Protein AF-A0A418IBN5-F1 (afdb_monomer_lite)

Sequence (59 aa):
YKYTNKAYDKDGNEKEITYTAIKKLKTNHYLELNYKVGEVKGYSEVKEKDIPKKARIKL

pLDDT: mean 86.96, std 3.38, range [75.38, 91.31]

Structure (mmCIF, N/CA/C/O backbone):
data_AF-A0A418IBN5-F1
#
_entry.id   AF-A0A418IBN5-F1
#
loop_
_atom_site.group_PDB
_atom_site.id
_atom_site.type_symbol
_atom_site.label_atom_id
_atom_site.label_alt_id
_atom_site.label_comp_id
_atom_site.label_asym_id
_atom_site.label_entity_id
_atom_site.label_seq_id
_atom_site.pdbx_PDB_ins_code
_atom_site.Cartn_x
_atom_site.Cartn_y
_atom_site.Cartn_z
_atom_site.occupancy
_atom_site.B_iso_or_equiv
_atom_site.auth_seq_id
_atom_site.auth_comp_id
_atom_site.auth_asym_id
_atom_site.auth_atom_id
_atom_site.pdbx_PDB_model_num
ATOM 1 N N . TYR A 1 1 ? -2.256 3.597 10.882 1.00 86.81 1 TYR A N 1
ATOM 2 C CA . TYR A 1 1 ? -1.682 2.242 11.018 1.00 86.81 1 TYR A CA 1
ATOM 3 C C . 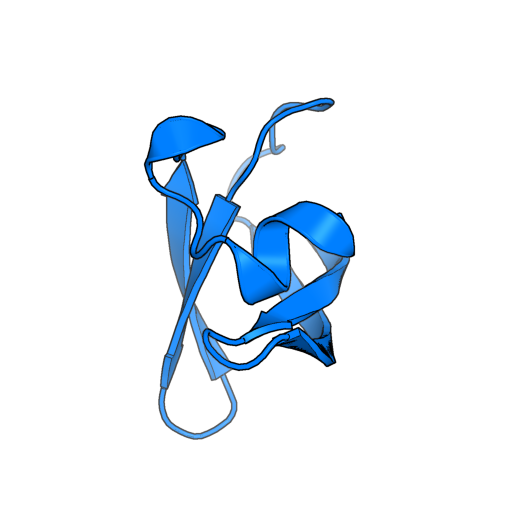TYR A 1 1 ? -0.646 2.022 9.937 1.00 86.81 1 TYR A C 1
ATOM 5 O O . TYR A 1 1 ? -0.965 2.234 8.775 1.00 86.81 1 TYR A O 1
ATOM 13 N N . LYS A 1 2 ? 0.585 1.657 10.301 1.00 89.38 2 LYS A N 1
ATOM 14 C CA . LYS A 1 2 ? 1.644 1.339 9.336 1.00 89.38 2 LYS A CA 1
ATOM 15 C C . LYS A 1 2 ? 1.614 -0.160 9.057 1.00 89.38 2 LYS A C 1
ATOM 17 O O . LYS A 1 2 ? 1.566 -0.944 10.000 1.00 89.38 2 LYS A O 1
ATOM 22 N N . TYR A 1 3 ? 1.625 -0.528 7.787 1.00 89.25 3 TYR A N 1
ATOM 23 C CA . TYR A 1 3 ? 1.642 -1.911 7.336 1.00 89.25 3 TYR A CA 1
ATOM 24 C C . TYR A 1 3 ? 2.819 -2.113 6.396 1.00 89.25 3 TYR A C 1
ATOM 26 O O . TYR A 1 3 ? 3.051 -1.284 5.516 1.00 89.25 3 TYR A O 1
ATOM 34 N N . THR A 1 4 ? 3.524 -3.222 6.577 1.00 90.94 4 THR A N 1
ATOM 35 C CA . THR A 1 4 ? 4.564 -3.695 5.667 1.00 90.94 4 THR A CA 1
ATOM 36 C C . THR A 1 4 ? 4.123 -5.061 5.180 1.00 90.94 4 THR A C 1
ATOM 38 O O . THR A 1 4 ? 3.963 -5.975 5.982 1.00 90.94 4 THR A O 1
ATOM 41 N N . ASN A 1 5 ? 3.847 -5.163 3.884 1.00 89.19 5 ASN A N 1
ATOM 42 C CA . ASN A 1 5 ? 3.380 -6.390 3.253 1.00 89.19 5 ASN A CA 1
ATOM 43 C C . ASN A 1 5 ? 4.176 -6.644 1.973 1.00 89.19 5 ASN A C 1
ATOM 45 O O . ASN A 1 5 ? 4.643 -5.706 1.321 1.00 89.19 5 ASN A O 1
ATOM 49 N N . LYS A 1 6 ? 4.273 -7.912 1.581 1.00 90.56 6 LYS A N 1
ATOM 50 C CA . LYS A 1 6 ? 4.703 -8.286 0.235 1.00 90.56 6 LYS A CA 1
ATOM 51 C C . LYS A 1 6 ? 3.546 -8.036 -0.727 1.00 90.56 6 LYS A C 1
ATOM 53 O O . LYS A 1 6 ? 2.442 -8.527 -0.508 1.00 90.56 6 LYS A O 1
ATOM 58 N N . ALA A 1 7 ? 3.786 -7.235 -1.753 1.00 89.56 7 ALA A N 1
ATOM 59 C CA . ALA A 1 7 ? 2.852 -6.992 -2.839 1.00 89.56 7 ALA A CA 1
ATOM 60 C C . ALA A 1 7 ? 3.395 -7.613 -4.125 1.00 89.56 7 ALA A C 1
ATOM 62 O O . ALA A 1 7 ? 4.607 -7.681 -4.328 1.00 89.56 7 ALA A O 1
ATOM 63 N N . TYR A 1 8 ? 2.491 -8.037 -4.999 1.00 90.88 8 TYR A N 1
ATOM 64 C CA . TYR A 1 8 ? 2.834 -8.596 -6.299 1.00 90.88 8 TYR A CA 1
ATOM 65 C C . TYR A 1 8 ? 2.279 -7.686 -7.385 1.00 90.88 8 TYR A C 1
ATOM 67 O O . TYR A 1 8 ? 1.109 -7.300 -7.339 1.00 90.88 8 TYR A O 1
ATOM 75 N N . ASP A 1 9 ? 3.120 -7.313 -8.344 1.00 87.69 9 ASP A N 1
ATOM 76 C CA . ASP A 1 9 ? 2.656 -6.576 -9.516 1.00 87.69 9 ASP A CA 1
ATOM 77 C C . ASP A 1 9 ? 1.888 -7.492 -10.489 1.00 87.69 9 ASP A C 1
ATOM 79 O O . ASP A 1 9 ? 1.731 -8.697 -10.274 1.00 87.69 9 ASP A O 1
ATOM 83 N N . LYS A 1 10 ? 1.402 -6.922 -11.595 1.00 86.06 10 LYS A N 1
ATOM 84 C CA . LYS A 1 10 ? 0.635 -7.661 -12.612 1.00 86.06 10 LYS A CA 1
ATOM 85 C C . LYS A 1 10 ? 1.433 -8.802 -13.259 1.00 86.06 10 LYS A C 1
ATOM 87 O O . LYS A 1 10 ? 0.829 -9.741 -13.780 1.00 86.06 10 LYS A O 1
ATOM 92 N N . ASP A 1 11 ? 2.759 -8.739 -13.198 1.00 86.25 11 ASP A N 1
ATOM 93 C CA . ASP A 1 11 ? 3.680 -9.746 -13.713 1.00 86.25 11 ASP A CA 1
ATOM 94 C C . ASP A 1 11 ? 4.085 -10.789 -12.664 1.00 86.25 11 ASP A C 1
ATOM 96 O O . ASP A 1 11 ? 4.705 -11.797 -13.005 1.00 86.25 11 ASP A O 1
ATOM 100 N N . GLY A 1 12 ? 3.649 -10.619 -11.413 1.00 84.25 12 GLY A N 1
ATOM 101 C CA . GLY A 1 12 ? 3.987 -11.495 -10.298 1.00 84.25 12 GLY A CA 1
ATOM 102 C C . GLY A 1 12 ? 5.368 -11.208 -9.707 1.00 84.25 12 GLY A C 1
ATOM 103 O O . GLY A 1 12 ? 5.925 -12.070 -9.019 1.00 84.25 12 GLY A O 1
ATOM 104 N N . ASN A 1 13 ? 5.948 -10.036 -9.965 1.00 87.69 13 ASN A N 1
ATOM 105 C CA . ASN A 1 13 ? 7.161 -9.596 -9.288 1.00 87.69 13 ASN A CA 1
ATOM 106 C C . ASN A 1 13 ? 6.820 -9.207 -7.853 1.00 87.69 13 ASN A C 1
ATOM 108 O O . ASN A 1 13 ? 5.906 -8.417 -7.611 1.00 87.69 13 ASN A O 1
ATOM 112 N N . GLU A 1 14 ? 7.559 -9.780 -6.907 1.00 89.69 14 GLU A N 1
ATOM 113 C CA . GLU A 1 14 ? 7.418 -9.453 -5.493 1.00 89.69 14 GLU A CA 1
ATOM 114 C C . GLU A 1 14 ? 8.063 -8.098 -5.209 1.00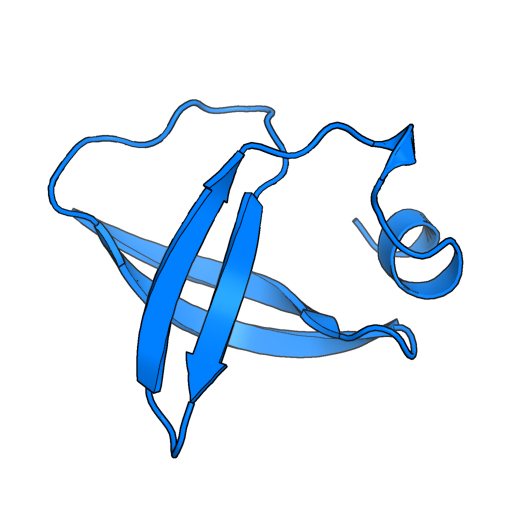 89.69 14 GLU A C 1
ATOM 116 O O . GLU A 1 14 ? 9.189 -7.825 -5.626 1.00 89.69 14 GLU A O 1
ATOM 121 N N . LYS A 1 15 ? 7.362 -7.263 -4.449 1.00 88.62 15 LYS A N 1
ATOM 122 C CA . LYS A 1 15 ? 7.888 -6.018 -3.913 1.00 88.62 15 LYS A CA 1
ATOM 123 C C . LYS A 1 15 ? 7.407 -5.845 -2.485 1.00 88.62 15 LYS A C 1
ATOM 125 O O . LYS A 1 15 ? 6.209 -5.871 -2.215 1.00 88.62 15 LYS A O 1
ATOM 130 N N . GLU A 1 16 ? 8.336 -5.620 -1.567 1.00 91.31 16 GLU A N 1
ATOM 131 C CA . GLU A 1 16 ? 7.965 -5.198 -0.223 1.00 91.31 16 GLU A CA 1
ATOM 132 C C . GLU A 1 16 ? 7.464 -3.754 -0.272 1.00 91.31 16 GLU A C 1
ATOM 134 O O . GLU A 1 16 ? 8.129 -2.857 -0.799 1.00 91.31 16 GLU A O 1
ATOM 139 N N . ILE A 1 17 ? 6.261 -3.530 0.253 1.00 89.75 17 ILE A N 1
ATOM 140 C CA . ILE A 1 17 ? 5.649 -2.213 0.278 1.00 89.75 17 ILE A CA 1
ATOM 141 C C . ILE A 1 17 ? 5.213 -1.868 1.688 1.00 89.75 17 ILE A C 1
ATOM 143 O O . ILE A 1 17 ? 4.494 -2.607 2.364 1.00 89.75 17 ILE A O 1
ATOM 147 N N . THR A 1 18 ? 5.668 -0.702 2.124 1.00 90.62 18 THR A N 1
ATOM 148 C CA . THR A 1 18 ? 5.292 -0.128 3.405 1.00 90.62 18 THR A CA 1
ATOM 149 C C . THR A 1 18 ? 4.381 1.058 3.155 1.00 90.62 18 THR A C 1
ATOM 151 O O . THR A 1 18 ? 4.743 1.979 2.426 1.00 90.62 18 THR A O 1
ATOM 154 N N . TYR A 1 19 ? 3.196 1.042 3.756 1.00 88.44 19 TYR A N 1
ATOM 155 C CA . TYR A 1 19 ? 2.218 2.111 3.601 1.00 88.44 19 TYR A CA 1
ATOM 156 C C . TYR A 1 19 ? 1.461 2.370 4.898 1.00 88.44 19 TYR A C 1
ATOM 158 O O . TYR A 1 19 ? 1.371 1.521 5.789 1.00 88.44 19 TYR A O 1
ATOM 166 N N . THR A 1 20 ? 0.909 3.575 5.001 1.00 88.81 20 THR A N 1
ATOM 167 C CA . THR A 1 20 ? 0.140 4.000 6.167 1.00 88.81 20 THR A CA 1
ATOM 168 C C . THR A 1 20 ? -1.335 4.059 5.799 1.00 88.81 20 THR A C 1
ATOM 170 O O . THR A 1 20 ? -1.735 4.794 4.903 1.00 88.81 20 THR A O 1
ATOM 173 N N . ALA A 1 21 ? -2.160 3.289 6.500 1.00 87.75 21 ALA A N 1
ATOM 174 C CA . ALA A 1 21 ? -3.608 3.335 6.381 1.00 87.75 21 ALA A CA 1
ATOM 175 C C . ALA A 1 21 ? -4.213 4.224 7.477 1.00 87.75 21 ALA A C 1
ATOM 177 O O . ALA A 1 21 ? -3.800 4.170 8.641 1.00 87.75 21 ALA A O 1
ATOM 178 N N . ILE A 1 22 ? -5.222 5.011 7.101 1.00 86.88 22 ILE A N 1
ATOM 179 C CA . ILE A 1 22 ? -5.968 5.900 8.007 1.00 86.88 22 ILE A CA 1
ATOM 180 C C . ILE A 1 22 ? -6.772 5.079 9.031 1.00 86.88 22 ILE A C 1
ATOM 182 O O . ILE A 1 22 ? -6.863 5.450 10.195 1.00 86.88 22 ILE A O 1
ATOM 186 N N . LYS A 1 23 ? -7.297 3.919 8.618 1.00 87.56 23 LYS A N 1
ATOM 187 C CA . LYS A 1 23 ? -8.072 2.988 9.451 1.00 87.56 23 LYS 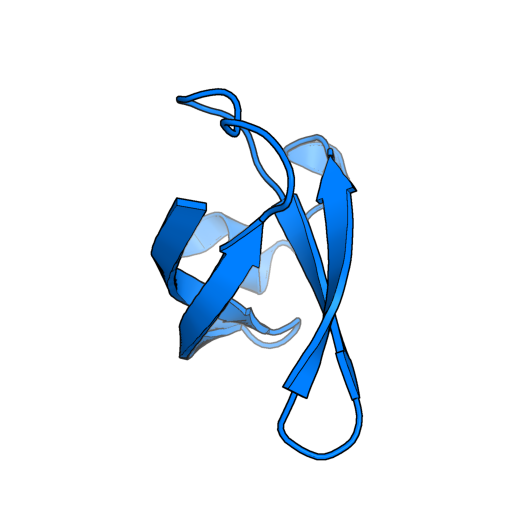A CA 1
ATOM 188 C C . LYS A 1 23 ? -7.445 1.596 9.471 1.00 87.56 23 LYS A C 1
ATOM 190 O O . LYS A 1 23 ? -6.616 1.274 8.620 1.00 87.56 23 LYS A O 1
ATOM 195 N N . LYS A 1 24 ? -7.845 0.773 10.444 1.00 87.62 24 LYS A N 1
ATOM 196 C CA . LYS A 1 24 ? -7.426 -0.630 10.519 1.00 87.62 24 LYS A CA 1
ATOM 197 C C . LYS A 1 24 ? -7.983 -1.389 9.312 1.00 87.62 24 LYS A C 1
ATOM 199 O O . LYS A 1 24 ? -9.176 -1.302 9.022 1.00 87.62 24 LYS A O 1
ATOM 204 N N . LEU A 1 25 ? -7.112 -2.104 8.609 1.00 87.06 25 LEU A N 1
ATOM 205 C CA . LEU A 1 25 ? -7.491 -2.936 7.470 1.00 87.06 25 LEU A CA 1
ATOM 206 C C . LEU A 1 25 ? -8.084 -4.262 7.948 1.00 87.06 25 LEU A C 1
ATOM 208 O O . LEU A 1 25 ? -7.727 -4.756 9.022 1.00 87.06 25 LEU A O 1
ATOM 212 N N . LYS A 1 26 ? -8.985 -4.835 7.146 1.00 87.00 26 LYS A N 1
ATOM 213 C CA . LYS A 1 26 ? -9.517 -6.175 7.403 1.00 87.00 26 LYS A CA 1
ATOM 214 C C . LYS A 1 26 ? -8.428 -7.220 7.168 1.00 87.00 26 LYS A C 1
ATOM 216 O O . LYS A 1 26 ? -7.617 -7.094 6.254 1.00 87.00 26 LYS A O 1
ATOM 221 N N . THR A 1 27 ? -8.438 -8.260 7.986 1.00 81.62 27 THR A N 1
ATOM 222 C CA . THR A 1 27 ? -7.567 -9.432 7.852 1.00 81.62 27 THR A CA 1
ATOM 223 C C . THR A 1 27 ? -8.198 -10.453 6.907 1.00 81.62 27 THR A C 1
ATOM 225 O O . THR A 1 27 ? -9.417 -10.589 6.918 1.00 81.62 27 THR A O 1
ATOM 228 N N . ASN A 1 28 ? -7.389 -11.201 6.149 1.00 83.44 28 ASN A N 1
ATOM 229 C CA . ASN A 1 28 ? -7.848 -12.213 5.181 1.00 83.44 28 ASN A CA 1
ATOM 230 C C . ASN A 1 28 ? -8.620 -11.643 3.970 1.00 83.44 28 ASN A C 1
ATOM 232 O O . ASN A 1 28 ? -9.595 -12.226 3.501 1.00 83.44 28 ASN A O 1
ATOM 236 N N . HIS A 1 29 ? -8.194 -10.476 3.482 1.00 87.12 29 HIS A N 1
ATOM 237 C CA . HIS A 1 29 ? -8.727 -9.828 2.283 1.00 87.12 29 HIS A CA 1
ATOM 238 C C . HIS A 1 29 ? -7.593 -9.389 1.361 1.00 87.12 29 HIS A C 1
ATOM 240 O O . HIS A 1 29 ? -6.468 -9.163 1.809 1.00 87.12 29 HIS A O 1
ATOM 246 N N . TYR A 1 30 ? -7.921 -9.207 0.084 1.00 89.31 30 TYR A N 1
ATOM 247 C CA . TYR A 1 30 ? -6.993 -8.702 -0.915 1.00 89.31 30 TYR A CA 1
ATOM 248 C C . TYR A 1 30 ? -7.184 -7.203 -1.135 1.00 89.31 30 TYR A C 1
ATOM 250 O O . TYR A 1 30 ? -8.305 -6.685 -1.144 1.00 89.31 30 TYR A O 1
ATOM 258 N N . LEU A 1 31 ? -6.066 -6.506 -1.311 1.00 90.25 31 LEU A N 1
ATOM 259 C CA . LEU A 1 31 ? -6.027 -5.070 -1.547 1.00 90.25 31 LEU A CA 1
ATOM 260 C C . LEU A 1 31 ? -5.235 -4.791 -2.818 1.00 90.25 31 LEU A C 1
ATOM 262 O O . LEU A 1 31 ? -4.102 -5.248 -2.964 1.00 90.25 31 LEU A O 1
ATOM 266 N N . GLU A 1 32 ? -5.813 -3.995 -3.707 1.00 90.56 32 GLU A N 1
ATOM 267 C CA . GLU A 1 32 ? -5.082 -3.370 -4.798 1.00 90.56 32 GLU A CA 1
ATOM 268 C C . GLU A 1 32 ? -4.485 -2.057 -4.293 1.00 90.56 32 GLU A C 1
ATOM 270 O O . GLU A 1 32 ? -5.201 -1.193 -3.786 1.00 90.56 32 GLU A O 1
ATOM 275 N N . LEU A 1 33 ? -3.167 -1.903 -4.413 1.00 89.75 33 LEU A N 1
ATOM 276 C CA . LEU A 1 33 ? -2.459 -0.690 -4.011 1.00 89.75 33 LEU A CA 1
ATOM 277 C C . LEU A 1 33 ? -2.219 0.196 -5.234 1.00 89.75 33 LEU A C 1
ATOM 279 O O . LEU A 1 33 ? -1.554 -0.202 -6.189 1.00 89.75 33 LEU A O 1
ATOM 283 N N . ASN A 1 34 ? -2.699 1.434 -5.172 1.00 88.69 34 ASN A N 1
ATOM 284 C CA . ASN A 1 34 ? -2.399 2.457 -6.161 1.00 88.69 34 ASN A CA 1
ATOM 285 C C . ASN A 1 34 ? -1.025 3.059 -5.868 1.00 88.69 34 ASN A C 1
ATOM 287 O O . ASN A 1 34 ? -0.892 3.954 -5.033 1.00 88.69 34 ASN A O 1
ATOM 291 N N . TYR A 1 35 ? 0.003 2.558 -6.546 1.00 85.25 35 TYR A N 1
ATOM 292 C CA . TYR A 1 35 ? 1.375 3.040 -6.414 1.00 85.25 35 TYR A CA 1
ATOM 293 C C . TYR A 1 35 ? 1.694 4.080 -7.494 1.00 85.25 35 TYR A C 1
ATOM 295 O O . TYR A 1 35 ? 1.567 3.800 -8.685 1.00 85.25 35 TYR A O 1
ATOM 303 N N . LYS A 1 36 ? 2.118 5.283 -7.097 1.00 84.38 36 LYS A N 1
ATOM 304 C CA . LYS A 1 36 ? 2.484 6.363 -8.023 1.00 84.38 36 LYS A CA 1
ATOM 305 C C . LYS A 1 36 ? 3.739 7.069 -7.521 1.00 84.38 36 LYS A C 1
ATOM 307 O O . LYS A 1 36 ? 3.751 7.547 -6.398 1.00 84.38 36 LYS A O 1
ATOM 312 N N . VAL A 1 37 ? 4.767 7.152 -8.372 1.00 80.88 37 VAL A N 1
ATOM 313 C CA . VAL A 1 37 ? 6.022 7.895 -8.121 1.00 80.88 37 VAL A CA 1
ATOM 314 C C . VAL A 1 37 ? 6.598 7.615 -6.722 1.00 80.88 37 VAL A C 1
ATOM 316 O O . VAL A 1 37 ? 6.758 8.505 -5.899 1.00 80.88 37 VAL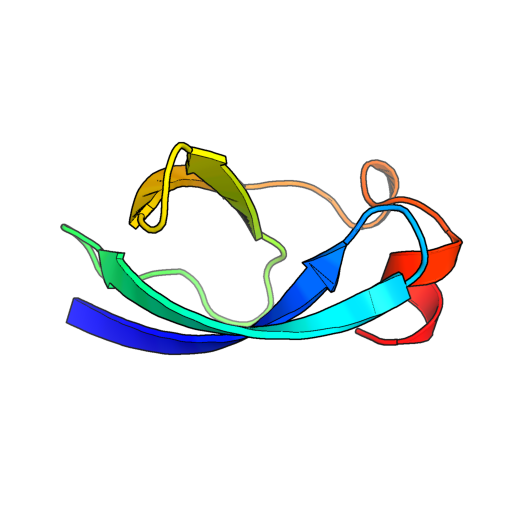 A O 1
ATOM 319 N N . GLY A 1 38 ? 6.881 6.346 -6.424 1.00 80.00 38 GLY A N 1
ATOM 320 C CA . GLY A 1 38 ? 7.572 5.975 -5.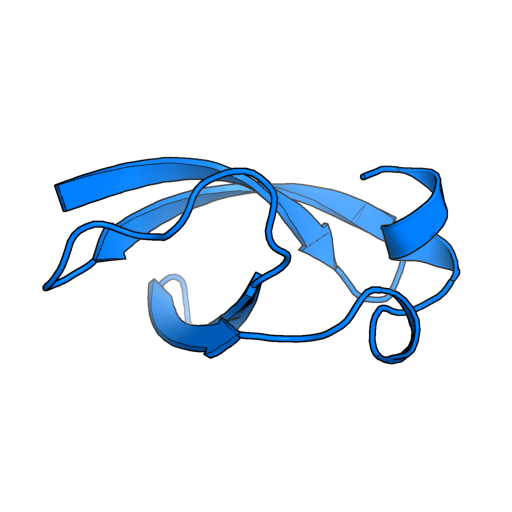183 1.00 80.00 38 GLY A CA 1
ATOM 321 C C . GLY A 1 38 ? 6.673 5.760 -3.960 1.00 80.00 38 GLY A C 1
ATOM 322 O O . GLY A 1 38 ? 7.113 5.124 -3.005 1.00 80.00 38 GLY A O 1
ATOM 323 N N . GLU A 1 39 ? 5.412 6.195 -3.998 1.00 84.44 39 GLU A N 1
ATOM 324 C CA . GLU A 1 39 ? 4.493 6.156 -2.854 1.00 84.44 39 GLU A CA 1
ATOM 325 C C . GLU A 1 39 ? 3.151 5.476 -3.174 1.00 84.44 39 GLU A C 1
ATOM 327 O O . GLU A 1 39 ? 2.681 5.446 -4.313 1.00 84.44 39 GLU A O 1
ATOM 332 N N . VAL A 1 40 ? 2.507 4.927 -2.140 1.00 88.06 40 VAL A N 1
ATOM 333 C CA . VAL A 1 40 ? 1.135 4.407 -2.229 1.00 88.06 40 VAL A CA 1
ATOM 334 C C . VAL A 1 40 ? 0.164 5.572 -2.068 1.00 88.06 40 VAL A C 1
ATOM 336 O O . VAL A 1 40 ? 0.031 6.123 -0.979 1.00 88.06 40 VAL A O 1
ATOM 339 N N . LYS A 1 41 ? -0.540 5.930 -3.143 1.00 87.75 41 LYS A N 1
ATOM 340 C CA . LYS A 1 41 ? -1.566 6.985 -3.152 1.00 87.75 41 LYS A CA 1
ATOM 341 C C . LYS A 1 41 ? -2.901 6.527 -2.577 1.00 87.75 41 LYS A C 1
ATOM 343 O O . LYS A 1 41 ? -3.689 7.352 -2.129 1.00 87.75 41 LYS A O 1
ATOM 348 N N . GLY A 1 42 ? -3.169 5.227 -2.589 1.00 88.44 42 GLY A N 1
ATOM 349 C CA . GLY A 1 42 ? -4.411 4.679 -2.066 1.00 88.44 42 GLY A CA 1
ATOM 350 C C . GLY A 1 42 ? -4.459 3.168 -2.182 1.00 88.44 42 GLY A C 1
ATOM 351 O O . GLY A 1 42 ? -3.559 2.546 -2.743 1.00 88.44 42 GLY A O 1
ATOM 352 N N . TYR A 1 43 ? -5.523 2.586 -1.652 1.00 90.19 43 TYR A N 1
ATOM 353 C CA . TYR A 1 43 ? -5.771 1.157 -1.721 1.00 90.19 43 TYR A CA 1
ATOM 354 C C . TYR A 1 43 ? -7.266 0.887 -1.867 1.00 90.19 43 TYR A C 1
ATOM 356 O O . TYR A 1 43 ? -8.087 1.603 -1.291 1.00 90.19 43 TYR A O 1
ATOM 364 N N . SER A 1 44 ? -7.595 -0.159 -2.615 1.00 89.94 44 SER A N 1
ATOM 365 C CA . SER A 1 44 ? -8.963 -0.601 -2.885 1.00 89.94 44 SER A CA 1
ATOM 366 C C . SER A 1 44 ? -9.119 -2.067 -2.497 1.00 89.94 44 SER A C 1
ATOM 368 O O . SER A 1 44 ? -8.228 -2.873 -2.746 1.00 89.94 44 SER A O 1
ATOM 370 N N . GLU A 1 45 ? -10.242 -2.424 -1.876 1.00 89.81 45 GLU A N 1
ATOM 371 C CA . GLU A 1 45 ? -10.567 -3.823 -1.568 1.00 89.81 45 GLU A CA 1
ATOM 372 C C . GLU A 1 45 ? -10.984 -4.534 -2.859 1.00 89.81 45 GLU A C 1
ATOM 374 O O . GLU A 1 45 ? -11.866 -4.056 -3.572 1.00 89.81 45 GLU A O 1
ATOM 379 N N . VAL A 1 46 ? -10.337 -5.659 -3.163 1.00 90.00 46 VAL A N 1
ATOM 380 C CA . VAL A 1 46 ? -10.584 -6.445 -4.379 1.00 90.00 46 VAL A CA 1
ATOM 381 C C . VAL A 1 46 ? -10.874 -7.896 -4.024 1.00 90.00 46 VAL A C 1
ATOM 383 O O . VAL A 1 46 ? -10.503 -8.380 -2.951 1.00 90.00 46 VAL A O 1
ATOM 386 N N . LYS A 1 47 ? -11.561 -8.612 -4.917 1.00 88.94 47 LYS A N 1
ATOM 387 C CA . LYS A 1 47 ? -11.780 -10.051 -4.756 1.00 88.94 47 LYS A CA 1
ATOM 388 C C . LYS A 1 47 ? -10.664 -10.808 -5.456 1.00 88.94 47 LYS A C 1
ATOM 390 O O . LYS A 1 47 ? -10.074 -10.330 -6.415 1.00 88.94 47 LYS A O 1
ATOM 395 N N . GLU A 1 48 ? -10.447 -12.049 -5.040 1.00 86.12 48 GLU A N 1
ATOM 396 C CA . GLU A 1 48 ? -9.446 -12.939 -5.639 1.00 86.12 48 GLU A CA 1
ATOM 397 C C . GLU A 1 48 ? -9.595 -13.086 -7.169 1.00 86.12 48 GLU A C 1
ATOM 399 O O . GLU A 1 48 ? -8.616 -13.261 -7.890 1.00 86.12 48 GLU A O 1
ATOM 404 N N . LYS A 1 49 ? -10.830 -12.974 -7.679 1.00 86.88 49 LYS A N 1
ATOM 405 C CA . LYS A 1 49 ? -11.147 -13.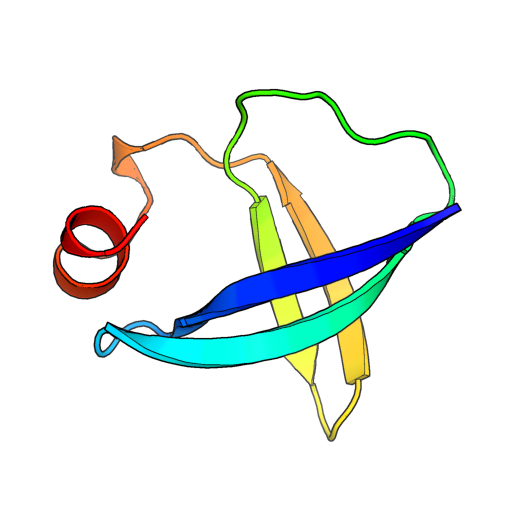037 -9.114 1.00 86.88 49 LYS A CA 1
ATOM 406 C C . LYS A 1 49 ? -10.640 -11.828 -9.908 1.00 86.88 49 LYS A C 1
ATOM 408 O O . LYS A 1 49 ? -10.394 -11.978 -11.100 1.00 86.88 49 LYS A O 1
ATOM 413 N N . ASP A 1 50 ? -10.499 -10.674 -9.260 1.00 86.94 50 ASP A N 1
ATOM 414 C CA . ASP A 1 50 ? -10.022 -9.428 -9.872 1.00 86.94 50 ASP A CA 1
ATOM 415 C C . ASP A 1 50 ? -8.485 -9.358 -9.907 1.00 86.94 50 ASP A C 1
ATOM 417 O O . ASP A 1 50 ? -7.903 -8.530 -10.605 1.00 86.94 50 ASP A O 1
ATOM 421 N N . ILE A 1 51 ? -7.806 -10.250 -9.177 1.00 85.94 51 ILE A N 1
ATOM 422 C CA . ILE A 1 51 ? -6.346 -10.286 -9.098 1.00 85.94 51 ILE A CA 1
ATOM 423 C C . ILE A 1 51 ? -5.778 -10.948 -10.361 1.00 85.94 51 ILE A C 1
ATOM 425 O O . ILE A 1 51 ? -6.204 -12.050 -10.730 1.00 85.94 51 ILE A O 1
ATOM 429 N N . PRO A 1 52 ? -4.763 -10.344 -11.009 1.00 87.38 52 PRO A N 1
ATOM 430 C CA . PRO A 1 52 ? -4.053 -10.972 -12.114 1.00 87.38 52 PRO A CA 1
ATOM 431 C C . PRO A 1 52 ? -3.579 -12.381 -11.746 1.00 87.38 52 PRO A C 1
ATOM 433 O O . PRO A 1 52 ? -2.966 -12.583 -10.699 1.00 87.38 52 PRO A O 1
ATOM 436 N N . LYS A 1 53 ? -3.808 -13.363 -12.629 1.00 85.56 53 LYS A N 1
ATOM 437 C CA . LYS A 1 53 ? -3.477 -14.779 -12.366 1.00 85.56 53 LYS A CA 1
ATOM 438 C C . LYS A 1 53 ? -2.034 -14.975 -11.884 1.00 85.56 53 LYS A C 1
ATOM 440 O O . LYS A 1 53 ? -1.805 -15.756 -10.970 1.00 85.56 53 LYS A O 1
ATOM 445 N N . LYS A 1 54 ? -1.080 -14.240 -12.468 1.00 84.50 54 LYS A N 1
ATOM 446 C CA . LYS A 1 54 ? 0.344 -14.295 -12.099 1.00 84.50 54 LYS A CA 1
ATOM 447 C C . LYS A 1 54 ? 0.601 -13.867 -10.649 1.00 84.50 54 LYS A C 1
ATOM 449 O O . LYS A 1 54 ? 1.388 -14.510 -9.965 1.00 84.50 54 LYS A O 1
ATOM 454 N N . ALA A 1 55 ? -0.075 -12.816 -10.186 1.00 84.00 55 ALA A N 1
ATOM 455 C CA . ALA A 1 55 ? 0.010 -12.345 -8.806 1.00 84.00 55 ALA A CA 1
ATOM 456 C C . ALA A 1 55 ? -0.720 -13.295 -7.847 1.00 84.00 55 ALA A C 1
ATOM 458 O O . ALA A 1 55 ? -0.193 -13.637 -6.796 1.00 84.00 55 ALA A O 1
ATOM 459 N N . ARG A 1 56 ? -1.899 -13.785 -8.248 1.00 81.81 56 ARG A N 1
ATOM 460 C CA . ARG A 1 56 ? -2.727 -14.696 -7.445 1.00 81.81 56 ARG A CA 1
ATOM 461 C C . ARG A 1 56 ? -2.023 -16.002 -7.080 1.00 81.81 56 ARG A C 1
ATOM 463 O O . ARG A 1 56 ? -2.258 -16.517 -6.002 1.00 81.81 56 ARG A O 1
ATOM 470 N N . ILE A 1 57 ? -1.165 -16.530 -7.950 1.00 80.56 57 ILE A N 1
ATOM 471 C CA . ILE A 1 57 ? -0.407 -17.764 -7.673 1.00 80.56 57 ILE A CA 1
ATOM 472 C C . ILE A 1 57 ? 0.626 -17.566 -6.543 1.00 80.56 57 ILE A C 1
ATOM 474 O O . ILE A 1 57 ? 1.070 -18.548 -5.956 1.00 80.56 57 ILE A O 1
ATOM 478 N N . LYS A 1 58 ? 1.020 -16.321 -6.242 1.00 77.25 58 LYS A N 1
ATOM 479 C CA . LYS A 1 58 ? 2.052 -15.996 -5.243 1.00 77.25 58 LYS A CA 1
ATOM 480 C C . LYS A 1 58 ? 1.518 -15.423 -3.923 1.00 77.25 58 LYS A C 1
ATOM 482 O O . LYS A 1 58 ? 2.320 -15.237 -3.013 1.00 77.25 58 LYS A O 1
ATOM 487 N N . LEU A 1 59 ? 0.223 -15.106 -3.850 1.00 75.38 59 LEU A N 1
ATOM 488 C CA . LEU A 1 59 ? -0.455 -14.576 -2.658 1.00 75.38 59 LEU A CA 1
ATOM 489 C C . LEU A 1 59 ? -0.801 -15.694 -1.674 1.00 75.38 59 LEU A C 1
ATOM 491 O O . LEU A 1 59 ? -0.549 -15.483 -0.470 1.00 75.38 59 LEU A O 1
#

Foldseek 3Di:
DWDWDWAADLQRDTDTDIADDPDDDDPPFDKDFDDDDHYGPDIDTDHLVPHRPSNSVVD

Organism: NCBI:txid2912228

Radius of gyration: 11.17 Å; chains: 1; bounding box: 20×26×25 Å

Secondary structure (DSSP, 8-state):
-EEEEEEE-TT--EEEEEEE-SSPPPSS-EEEEEEETTEEEEEEEE-GGGS-HHHHTT-

InterPro domains:
  IPR006542 Protein of unknown function DUF1093 [PF06486] (1-49)
  IPR006542 Protein of unknown function DUF1093 [PTHR36433] (1-59)
  IPR006542 Protein of unknown function DUF1093 [TIGR01655] (1-58)
  IPR036166 YxeA-like superfamily [G3DSA:2.40.50.480] (1-59)
  IPR036166 YxeA-like superfamily [SSF159121] (1-59)